Protein AF-A0A6B3EGT5-F1 (afdb_monomer_lite)

Foldseek 3Di:
DPDQFDWDADPNWIKTKGDDVRLPQADDPVVQVVVCVVLVVVVWDKIWMDTPRHTDDIDTHDDDDDPPPVPPD

pLDDT: mean 86.0, std 14.95, range [45.75, 96.75]

Radius of gyration: 15.11 Å; chains: 1; bounding box: 37×26×44 Å

Structure (mmCIF, N/CA/C/O backbone):
data_AF-A0A6B3EGT5-F1
#
_entry.id   AF-A0A6B3EGT5-F1
#
loop_
_atom_site.group_PDB
_atom_site.id
_atom_site.type_symbol
_atom_site.label_atom_id
_atom_site.label_alt_id
_atom_site.label_comp_id
_atom_site.label_asym_id
_atom_site.label_entity_id
_atom_site.label_seq_id
_atom_site.pdbx_PDB_ins_code
_atom_site.Cartn_x
_atom_site.Cartn_y
_atom_site.Cartn_z
_atom_site.occupancy
_atom_site.B_iso_or_equiv
_atom_site.auth_seq_id
_atom_site.auth_comp_id
_atom_site.auth_asym_id
_atom_site.auth_atom_id
_atom_site.pdbx_PDB_model_num
ATOM 1 N N . GLU A 1 1 ? 6.823 13.290 8.945 1.00 47.38 1 GLU A N 1
ATOM 2 C CA . GLU A 1 1 ? 7.541 12.603 7.853 1.00 47.38 1 GLU A CA 1
ATOM 3 C C . GLU A 1 1 ? 6.688 12.608 6.599 1.00 47.38 1 GLU A C 1
ATOM 5 O O . GLU A 1 1 ? 5.540 12.184 6.651 1.00 47.38 1 GLU A O 1
ATOM 10 N N . ALA A 1 2 ? 7.207 13.154 5.504 1.00 61.41 2 ALA A N 1
ATOM 11 C CA . ALA A 1 2 ? 6.546 13.127 4.204 1.00 61.41 2 ALA A CA 1
ATOM 12 C C . ALA A 1 2 ? 7.088 11.934 3.399 1.00 61.41 2 ALA A C 1
ATOM 14 O O . ALA A 1 2 ? 8.283 11.665 3.454 1.00 61.41 2 ALA A O 1
ATOM 15 N N . GLY A 1 3 ? 6.225 11.224 2.665 1.00 76.00 3 GLY A N 1
ATOM 16 C CA . GLY A 1 3 ? 6.657 10.189 1.708 1.00 76.00 3 GLY A CA 1
ATOM 17 C C . GLY A 1 3 ? 6.198 8.7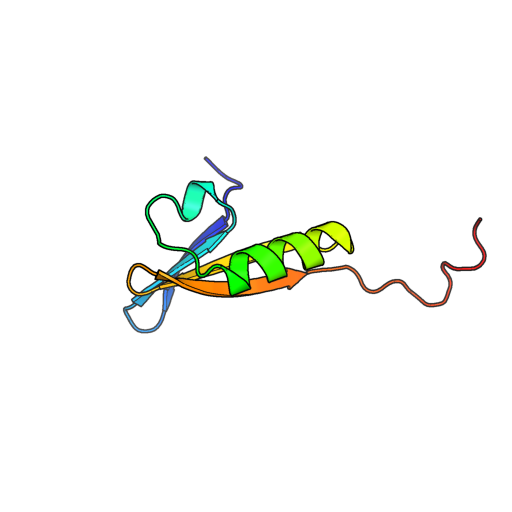49 1.975 1.00 76.00 3 GLY A C 1
ATOM 18 O O . GLY A 1 3 ? 6.532 7.865 1.190 1.00 76.00 3 GLY A O 1
ATOM 19 N N . LEU A 1 4 ? 5.415 8.489 3.029 1.00 82.56 4 LEU A N 1
ATOM 20 C CA . LEU A 1 4 ? 4.873 7.145 3.310 1.00 82.56 4 LEU A CA 1
ATOM 21 C C . LEU A 1 4 ? 3.536 6.857 2.604 1.00 82.56 4 LEU A C 1
ATOM 23 O O . LEU A 1 4 ? 3.183 5.694 2.400 1.00 82.56 4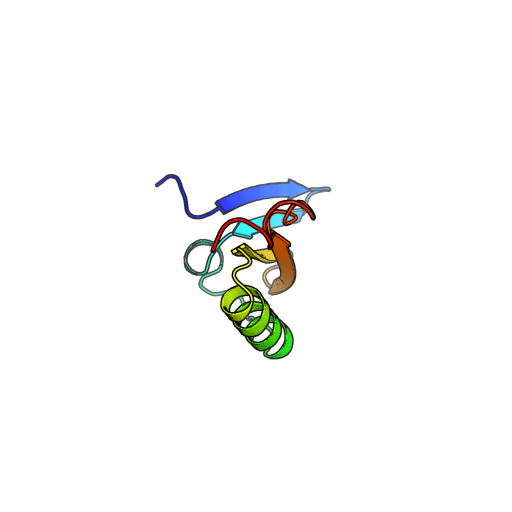 LEU A O 1
ATOM 27 N N . GLY A 1 5 ? 2.810 7.909 2.221 1.00 90.00 5 GLY A N 1
ATOM 28 C CA . GLY A 1 5 ? 1.501 7.840 1.578 1.00 90.00 5 GLY A CA 1
ATOM 29 C C . GLY A 1 5 ? 0.573 8.955 2.059 1.00 90.00 5 GLY A C 1
ATOM 30 O O . GLY A 1 5 ? 1.035 10.006 2.503 1.00 90.00 5 GLY A O 1
ATOM 31 N N . VAL A 1 6 ? -0.732 8.712 1.979 1.00 92.94 6 VAL A N 1
ATOM 32 C CA . VAL A 1 6 ? -1.802 9.639 2.367 1.00 92.94 6 VAL A CA 1
ATOM 33 C C . VAL A 1 6 ? -2.809 8.961 3.296 1.00 92.94 6 VAL A C 1
ATOM 35 O O . VAL A 1 6 ? -3.122 7.779 3.158 1.00 92.94 6 VAL A O 1
ATOM 38 N N . ARG A 1 7 ? -3.336 9.733 4.247 1.00 93.25 7 ARG A N 1
ATOM 39 C CA . ARG A 1 7 ? -4.456 9.360 5.118 1.00 93.25 7 ARG A CA 1
ATOM 40 C C . ARG A 1 7 ? -5.535 10.425 4.993 1.00 93.25 7 ARG A C 1
ATOM 42 O O . ARG A 1 7 ? -5.215 11.610 4.925 1.00 93.25 7 ARG A O 1
ATOM 49 N N . GLY A 1 8 ? -6.791 10.007 4.991 1.00 93.38 8 GLY A N 1
ATOM 50 C CA . GLY A 1 8 ? -7.928 10.915 4.915 1.00 93.38 8 GLY A CA 1
ATOM 51 C C . GLY A 1 8 ? -9.221 10.246 5.348 1.00 93.38 8 GLY A C 1
ATOM 52 O O . GLY A 1 8 ? -9.230 9.073 5.719 1.00 93.38 8 GLY A O 1
ATOM 53 N N . THR A 1 9 ? -10.308 11.006 5.286 1.00 96.25 9 THR A N 1
ATOM 54 C CA . THR A 1 9 ? -11.653 10.514 5.586 1.00 96.25 9 THR A CA 1
ATOM 55 C C . THR A 1 9 ? -12.473 10.498 4.302 1.00 96.25 9 THR A C 1
ATOM 57 O O . THR A 1 9 ? -12.565 11.520 3.624 1.00 96.25 9 THR A O 1
ATOM 60 N N . VAL A 1 10 ? -13.078 9.358 3.975 1.00 95.62 10 VAL A N 1
ATOM 61 C CA . VAL A 1 10 ? -13.983 9.187 2.828 1.00 95.62 10 VAL A CA 1
ATOM 62 C C . VAL A 1 10 ? -15.292 8.639 3.369 1.00 95.62 10 VAL A C 1
ATOM 64 O O . VAL A 1 10 ? -15.291 7.595 4.009 1.00 95.62 10 VAL A O 1
ATOM 67 N N . GLU A 1 11 ? -16.391 9.374 3.189 1.00 94.94 11 GLU A N 1
ATOM 68 C CA . GLU A 1 11 ? -17.720 8.976 3.695 1.00 94.94 11 GLU A CA 1
ATOM 69 C C . GLU A 1 11 ? -17.738 8.621 5.200 1.00 94.94 11 GLU A C 1
ATOM 71 O O . GLU A 1 11 ? -18.471 7.751 5.655 1.00 94.94 11 GLU A O 1
ATOM 76 N N . GLY A 1 12 ? -16.904 9.300 5.996 1.00 94.94 12 GLY A N 1
ATOM 77 C CA . GLY A 1 12 ? -16.773 9.056 7.439 1.00 94.94 12 GLY A CA 1
ATOM 78 C C . GLY A 1 12 ? -15.823 7.914 7.821 1.00 94.94 12 GLY A C 1
ATOM 79 O O . GLY A 1 12 ? -15.543 7.741 9.005 1.00 94.94 12 GLY A O 1
ATOM 80 N N . LEU A 1 13 ? -15.271 7.183 6.850 1.00 94.38 13 LEU A N 1
ATOM 81 C CA . LEU A 1 13 ? -14.288 6.126 7.076 1.00 94.38 13 LEU A CA 1
ATOM 82 C C . LEU A 1 13 ? -12.869 6.671 6.986 1.00 94.38 13 LEU A C 1
ATOM 84 O O . LEU A 1 13 ? -12.525 7.405 6.060 1.00 94.38 13 LEU A O 1
ATOM 88 N N . GLU A 1 14 ? -12.020 6.268 7.926 1.00 94.31 14 GLU A N 1
ATOM 89 C CA . GLU A 1 14 ? -10.590 6.521 7.822 1.00 94.31 14 GLU A CA 1
ATOM 90 C C . GLU A 1 14 ? -9.972 5.622 6.750 1.00 94.31 14 GLU A C 1
ATOM 92 O O . GLU A 1 14 ? -9.955 4.395 6.877 1.00 94.31 14 GLU A O 1
ATOM 97 N N . VAL A 1 15 ? -9.411 6.256 5.726 1.00 96.25 15 VAL A N 1
ATOM 98 C CA . VAL A 1 15 ? -8.725 5.605 4.615 1.00 96.25 15 VAL A CA 1
ATOM 99 C C . VAL A 1 15 ? -7.233 5.917 4.685 1.00 96.25 15 VAL A C 1
ATOM 101 O O . VAL A 1 15 ? -6.826 7.061 4.909 1.00 96.25 15 VAL A O 1
ATOM 104 N N . ARG A 1 16 ? -6.404 4.896 4.469 1.00 95.25 16 ARG A N 1
ATOM 105 C CA . ARG A 1 16 ? -4.943 4.995 4.362 1.00 95.25 16 ARG A CA 1
ATOM 106 C C . ARG A 1 16 ? -4.504 4.401 3.028 1.00 95.25 16 ARG A C 1
ATOM 108 O O . ARG A 1 16 ? -4.894 3.282 2.701 1.00 95.25 16 ARG A O 1
ATOM 115 N N . VAL A 1 17 ? -3.689 5.132 2.275 1.00 95.62 17 VAL A N 1
ATOM 116 C CA . VAL A 1 17 ? -3.109 4.684 1.002 1.00 95.62 17 VAL A CA 1
ATOM 117 C C . VAL A 1 17 ? -1.612 4.919 1.043 1.00 95.62 17 VAL A C 1
ATOM 119 O O . VAL A 1 17 ? -1.174 6.061 1.171 1.00 95.62 17 VAL A O 1
ATOM 122 N N . GLY A 1 18 ? -0.808 3.865 0.942 1.00 92.75 18 GLY A N 1
ATOM 123 C CA . GLY A 1 18 ? 0.640 4.025 1.026 1.00 92.75 18 GLY A CA 1
ATOM 124 C C . GLY A 1 18 ? 1.425 2.728 1.143 1.00 92.75 18 GLY A C 1
ATOM 125 O O . GLY A 1 18 ? 0.957 1.648 0.776 1.00 92.75 18 GLY A O 1
ATOM 126 N N . ARG A 1 19 ? 2.660 2.864 1.629 1.00 84.50 19 ARG A N 1
ATOM 127 C CA . ARG A 1 19 ? 3.617 1.765 1.822 1.00 84.50 19 ARG A CA 1
ATOM 128 C C . ARG A 1 19 ? 3.573 1.231 3.257 1.00 84.50 19 ARG A C 1
ATOM 130 O O . ARG A 1 19 ? 2.919 1.812 4.118 1.00 84.50 19 ARG A O 1
ATOM 137 N N . GLY A 1 20 ? 4.308 0.141 3.497 1.00 74.81 20 GLY A N 1
ATOM 138 C CA . GLY A 1 20 ? 4.278 -0.665 4.726 1.00 74.81 20 GLY A CA 1
ATOM 139 C C . GLY A 1 20 ? 4.181 0.126 6.032 1.00 74.81 20 GLY A C 1
ATOM 140 O O . GLY A 1 20 ? 3.261 -0.127 6.797 1.00 74.81 20 GLY A O 1
ATOM 141 N N . ALA A 1 21 ? 5.031 1.138 6.241 1.00 82.69 21 ALA A N 1
ATOM 142 C CA . ALA A 1 21 ? 5.040 1.935 7.474 1.00 82.69 21 ALA A CA 1
ATOM 143 C C . ALA A 1 21 ? 3.715 2.681 7.764 1.00 82.69 21 ALA A C 1
ATOM 145 O O . ALA A 1 21 ? 3.348 2.866 8.918 1.00 82.69 21 ALA A O 1
ATOM 146 N N . LEU A 1 22 ? 2.947 3.082 6.740 1.00 85.50 22 LEU A N 1
ATOM 147 C CA . LEU A 1 22 ? 1.635 3.728 6.931 1.00 85.50 22 LEU A CA 1
ATOM 148 C C . LEU A 1 22 ? 0.536 2.726 7.340 1.00 85.50 22 LEU A C 1
ATOM 150 O O . LEU A 1 22 ? -0.513 3.106 7.869 1.00 85.50 22 LEU A O 1
ATOM 154 N N . LEU A 1 23 ? 0.767 1.444 7.058 1.00 88.50 23 LEU A N 1
ATOM 155 C CA . LEU A 1 23 ? -0.184 0.349 7.230 1.00 88.50 23 LEU A CA 1
ATOM 156 C C . LEU A 1 23 ? 0.251 -0.638 8.318 1.00 88.50 23 LEU A C 1
ATOM 158 O O . LEU A 1 23 ? -0.364 -1.694 8.460 1.00 88.50 23 LEU A O 1
ATOM 162 N N . GLU A 1 24 ? 1.284 -0.302 9.092 1.00 88.06 24 GLU A N 1
ATOM 163 C CA . GLU A 1 24 ? 1.732 -1.118 10.216 1.00 88.06 24 GLU A CA 1
ATOM 164 C C . GLU A 1 24 ? 0.579 -1.412 11.182 1.00 88.06 24 GLU A C 1
ATOM 166 O O . GLU A 1 24 ? -0.260 -0.559 11.486 1.00 88.06 24 GLU A O 1
ATOM 171 N N . GLY A 1 25 ? 0.519 -2.665 11.637 1.00 88.81 25 GLY A N 1
ATOM 172 C CA . GLY A 1 25 ? -0.549 -3.163 12.502 1.00 88.81 25 GLY A CA 1
ATOM 173 C C . GLY A 1 25 ? -1.849 -3.537 11.783 1.00 88.81 25 GLY A C 1
ATOM 174 O O . GLY A 1 25 ? -2.759 -4.042 12.438 1.00 88.81 25 GLY A O 1
ATOM 175 N N . LEU A 1 26 ? -1.957 -3.343 10.462 1.00 92.19 26 LEU A N 1
ATOM 176 C CA . LEU A 1 26 ? -3.111 -3.800 9.685 1.00 92.19 26 LEU A CA 1
ATOM 177 C C . LEU A 1 26 ? -2.834 -5.171 9.050 1.00 92.19 26 LEU A C 1
ATOM 179 O O . LEU A 1 26 ? -1.790 -5.355 8.422 1.00 92.19 26 LEU A O 1
ATOM 183 N N . PRO A 1 27 ? -3.763 -6.139 9.155 1.00 91.56 27 PRO A N 1
ATOM 184 C CA . PRO A 1 27 ? -3.610 -7.420 8.485 1.00 91.56 27 PRO A CA 1
ATOM 185 C C . PRO A 1 27 ? -3.664 -7.226 6.967 1.00 91.56 27 PRO A C 1
ATOM 187 O O . PRO A 1 27 ? -4.579 -6.581 6.440 1.00 91.56 27 PRO A O 1
ATOM 190 N N . VAL A 1 28 ? -2.691 -7.821 6.276 1.00 93.06 28 VAL A N 1
ATOM 191 C CA . VAL A 1 28 ? -2.617 -7.857 4.814 1.00 93.06 28 VAL A CA 1
ATOM 192 C C . VAL A 1 28 ? -2.964 -9.269 4.344 1.00 93.06 28 VAL A C 1
ATOM 194 O O . VAL A 1 28 ? -2.259 -10.211 4.710 1.00 93.06 28 VAL A O 1
ATOM 197 N N . PRO A 1 29 ? -4.037 -9.449 3.555 1.00 94.38 29 PRO A N 1
ATOM 198 C CA . PRO A 1 29 ? -4.327 -10.723 2.908 1.00 94.38 29 PRO A CA 1
ATOM 199 C C . PRO A 1 29 ? -3.146 -11.206 2.057 1.00 94.38 29 PRO A C 1
ATOM 201 O O . PRO A 1 29 ? -2.560 -10.423 1.310 1.00 94.38 29 PRO A O 1
ATOM 204 N N . GLU A 1 30 ? -2.831 -12.503 2.120 1.00 95.25 30 GLU A N 1
ATOM 205 C CA . GLU A 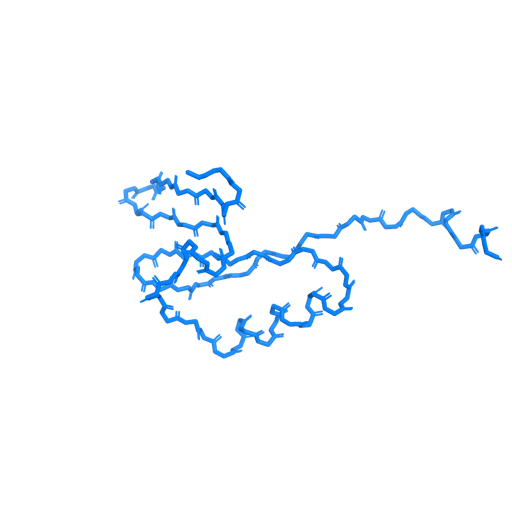1 30 ? -1.713 -13.100 1.370 1.00 95.25 30 GLU A CA 1
ATOM 206 C C . GLU A 1 30 ? -1.815 -12.831 -0.140 1.00 95.25 30 GLU A C 1
ATOM 208 O O . GLU A 1 30 ? -0.815 -12.567 -0.802 1.00 95.25 30 GLU A O 1
ATOM 213 N N . GLU A 1 31 ? -3.033 -12.826 -0.681 1.00 96.50 31 GLU A N 1
ATOM 214 C CA . GLU A 1 31 ? -3.293 -12.490 -2.080 1.00 96.50 31 GLU A CA 1
ATOM 215 C C . GLU A 1 31 ? -2.777 -11.096 -2.458 1.00 96.50 31 GLU A C 1
ATOM 217 O O . GLU A 1 31 ? -2.104 -10.953 -3.478 1.00 96.50 31 GLU A O 1
ATOM 222 N N . LEU A 1 32 ? -3.001 -10.088 -1.608 1.00 95.50 32 LEU A N 1
ATOM 223 C CA . LEU A 1 32 ? -2.506 -8.730 -1.845 1.00 95.50 32 LEU A CA 1
ATOM 224 C C . LEU A 1 32 ? -0.987 -8.642 -1.679 1.00 95.50 32 LEU A C 1
ATOM 226 O O . LEU A 1 32 ? -0.343 -7.891 -2.408 1.00 95.50 32 LEU A O 1
ATOM 230 N N . THR A 1 33 ? -0.398 -9.437 -0.783 1.00 93.75 33 THR A N 1
ATOM 231 C CA . THR A 1 33 ? 1.063 -9.558 -0.663 1.00 93.75 33 THR A CA 1
ATOM 232 C C . THR A 1 33 ? 1.679 -10.130 -1.941 1.00 93.75 33 THR A C 1
ATOM 234 O O . THR A 1 33 ? 2.659 -9.583 -2.447 1.00 93.75 33 THR A O 1
ATOM 237 N N . ARG A 1 34 ? 1.085 -11.189 -2.506 1.00 96.38 34 ARG A N 1
ATOM 238 C CA . ARG A 1 34 ? 1.546 -11.791 -3.768 1.00 96.38 34 ARG A CA 1
ATOM 239 C C . ARG A 1 34 ? 1.354 -10.850 -4.953 1.00 96.38 34 ARG A C 1
ATOM 241 O O . ARG A 1 34 ? 2.284 -10.674 -5.732 1.00 96.38 34 ARG A O 1
ATOM 248 N N . ALA A 1 35 ? 0.191 -10.208 -5.059 1.00 95.94 35 ALA A N 1
ATOM 249 C CA . ALA A 1 35 ? -0.090 -9.240 -6.118 1.00 95.94 35 ALA A CA 1
ATOM 250 C C . ALA A 1 35 ? 0.862 -8.036 -6.060 1.00 95.94 35 ALA A C 1
ATOM 252 O O . ALA A 1 35 ? 1.358 -7.591 -7.091 1.00 95.94 35 ALA A O 1
ATOM 253 N N . LYS A 1 36 ? 1.174 -7.549 -4.851 1.00 94.50 36 LYS A N 1
ATOM 254 C CA . LYS A 1 36 ? 2.169 -6.494 -4.644 1.00 94.50 36 LYS A CA 1
ATOM 255 C C . LYS A 1 36 ? 3.544 -6.920 -5.157 1.00 94.50 36 LYS A C 1
ATOM 257 O O . LYS A 1 36 ? 4.150 -6.172 -5.913 1.00 94.50 36 LYS A O 1
ATOM 262 N N . ALA A 1 37 ? 4.012 -8.106 -4.767 1.00 94.62 37 ALA A N 1
ATOM 263 C CA . ALA A 1 37 ? 5.314 -8.612 -5.194 1.00 94.62 37 ALA A CA 1
ATOM 264 C C . ALA A 1 37 ? 5.397 -8.799 -6.719 1.00 94.62 37 ALA A C 1
ATOM 266 O O . ALA A 1 37 ? 6.415 -8.458 -7.312 1.00 94.62 37 ALA A O 1
ATOM 267 N N . ALA A 1 38 ? 4.327 -9.289 -7.354 1.00 96.06 38 ALA A N 1
ATOM 268 C CA . ALA A 1 38 ? 4.253 -9.424 -8.808 1.00 96.06 38 ALA A CA 1
ATOM 269 C C . ALA A 1 38 ? 4.316 -8.059 -9.513 1.00 96.06 38 ALA A C 1
ATOM 271 O O . ALA A 1 38 ? 5.156 -7.859 -10.381 1.00 96.06 38 ALA A O 1
ATOM 272 N N . ALA A 1 39 ? 3.506 -7.091 -9.074 1.00 93.62 39 ALA A N 1
ATOM 273 C CA . ALA A 1 39 ? 3.517 -5.743 -9.640 1.00 93.62 39 ALA A CA 1
ATOM 274 C C . ALA A 1 39 ? 4.891 -5.061 -9.500 1.00 93.62 39 ALA A C 1
ATOM 276 O O . ALA A 1 39 ? 5.354 -4.410 -10.432 1.00 93.62 39 ALA A O 1
ATOM 277 N N . GLU A 1 40 ? 5.561 -5.227 -8.356 1.00 93.06 40 GLU A N 1
ATOM 278 C CA . GLU A 1 40 ? 6.914 -4.698 -8.147 1.00 93.06 40 GLU A CA 1
ATOM 279 C C . GLU A 1 40 ? 7.955 -5.395 -9.034 1.00 93.06 40 GLU A C 1
ATOM 281 O O . GLU A 1 40 ? 8.857 -4.730 -9.543 1.00 93.06 40 GLU A O 1
ATOM 286 N N . ALA A 1 41 ? 7.827 -6.708 -9.256 1.00 93.62 41 ALA A N 1
ATOM 287 C CA . ALA A 1 41 ? 8.690 -7.453 -10.174 1.00 93.62 41 ALA A CA 1
ATOM 288 C C . ALA A 1 41 ? 8.512 -7.007 -11.637 1.00 93.62 41 ALA A C 1
ATOM 290 O O . ALA A 1 41 ? 9.490 -6.974 -12.383 1.00 93.62 41 ALA A O 1
ATOM 291 N N . ASP A 1 42 ? 7.303 -6.584 -12.011 1.00 92.06 42 ASP A N 1
ATOM 292 C CA . ASP A 1 42 ? 6.978 -6.024 -13.329 1.00 92.06 42 ASP A CA 1
ATOM 293 C C . ASP A 1 42 ? 7.392 -4.542 -13.475 1.00 92.06 42 ASP A C 1
ATOM 295 O O . ASP A 1 42 ? 7.095 -3.895 -14.481 1.00 92.06 42 ASP A O 1
ATOM 299 N N . GLY A 1 43 ? 8.078 -3.974 -12.476 1.00 90.56 43 GLY A N 1
ATOM 300 C CA . GLY A 1 43 ? 8.560 -2.590 -12.490 1.00 90.56 43 GLY A CA 1
ATOM 301 C C . GLY A 1 43 ? 7.498 -1.540 -12.151 1.00 90.56 43 GLY A C 1
ATOM 302 O O . GLY A 1 43 ? 7.770 -0.341 -12.250 1.00 90.56 43 GLY A O 1
ATOM 303 N N . ALA A 1 44 ? 6.302 -1.952 -11.725 1.00 92.88 44 ALA A N 1
ATOM 304 C CA . ALA A 1 44 ? 5.262 -1.036 -11.280 1.00 92.88 44 ALA A CA 1
ATOM 305 C C . ALA A 1 44 ? 5.491 -0.576 -9.831 1.00 92.88 44 ALA A C 1
ATOM 307 O O . ALA A 1 44 ? 5.985 -1.303 -8.968 1.00 92.88 44 ALA A O 1
ATOM 308 N N . THR A 1 45 ? 5.039 0.638 -9.522 1.00 90.94 45 THR A N 1
ATOM 309 C CA . THR A 1 45 ? 4.906 1.101 -8.139 1.00 90.94 45 THR A CA 1
ATOM 310 C C . THR A 1 45 ? 3.604 0.576 -7.546 1.00 90.94 45 THR A C 1
ATOM 312 O O . THR A 1 45 ? 2.518 0.991 -7.945 1.00 90.94 45 THR A O 1
ATOM 315 N N . ALA A 1 46 ? 3.710 -0.297 -6.549 1.00 92.81 46 ALA A N 1
ATOM 316 C CA . ALA A 1 46 ? 2.575 -0.852 -5.824 1.00 92.81 46 ALA A CA 1
ATOM 317 C C . ALA A 1 46 ? 2.320 -0.129 -4.487 1.00 92.81 46 ALA A C 1
ATOM 319 O O . ALA A 1 46 ? 3.210 -0.025 -3.637 1.00 92.81 46 ALA A O 1
ATOM 320 N N . VAL A 1 47 ? 1.084 0.325 -4.260 1.00 94.25 47 VAL A N 1
ATOM 321 C CA . VAL A 1 47 ? 0.626 0.904 -2.983 1.00 94.25 47 VAL A CA 1
ATOM 322 C C . VAL A 1 47 ? -0.620 0.191 -2.474 1.00 94.25 47 VAL A C 1
ATOM 324 O O . VAL A 1 47 ? -1.507 -0.174 -3.240 1.00 94.25 47 VAL A O 1
ATOM 327 N N . LEU A 1 48 ? -0.693 -0.014 -1.164 1.00 96.06 48 LEU A N 1
ATOM 328 C CA . LEU A 1 48 ? -1.803 -0.707 -0.519 1.00 96.06 48 LEU A CA 1
ATOM 329 C C . LEU A 1 48 ? -2.837 0.302 -0.009 1.00 96.06 48 LEU A C 1
ATOM 331 O O . LEU A 1 48 ? -2.495 1.421 0.385 1.00 96.06 48 LEU A O 1
ATOM 335 N N . VAL A 1 49 ? -4.099 -0.118 0.001 1.00 96.75 49 VAL A N 1
ATOM 336 C CA . VAL A 1 49 ? -5.253 0.678 0.433 1.00 96.75 49 VAL A CA 1
ATOM 337 C C . VAL A 1 49 ? -5.929 -0.014 1.609 1.00 96.75 49 VAL A C 1
ATOM 339 O O . VAL A 1 49 ? -6.223 -1.213 1.550 1.00 96.75 49 VAL A O 1
ATOM 342 N N . ALA A 1 50 ? -6.203 0.740 2.669 1.00 96.62 50 ALA A N 1
ATOM 343 C CA . ALA A 1 50 ? -6.830 0.232 3.878 1.00 96.62 50 ALA A CA 1
ATOM 344 C C . ALA A 1 50 ? -7.923 1.155 4.415 1.00 96.62 50 ALA A C 1
ATOM 346 O O . ALA A 1 50 ? -7.775 2.376 4.403 1.00 96.62 50 ALA A O 1
ATOM 347 N N . TRP A 1 51 ? -8.984 0.541 4.934 1.00 95.69 51 TRP A N 1
ATOM 348 C CA . TRP A 1 51 ? -10.037 1.169 5.734 1.00 95.69 51 TRP A CA 1
ATOM 349 C C . TRP A 1 51 ? -10.695 0.110 6.632 1.00 95.69 51 TRP A C 1
ATOM 351 O O . TRP A 1 51 ? -10.522 -1.094 6.414 1.00 95.69 51 TRP A O 1
ATOM 361 N N . ASP A 1 52 ? -11.403 0.540 7.679 1.00 92.31 52 ASP A N 1
ATOM 362 C CA . ASP A 1 52 ? -11.950 -0.328 8.743 1.00 92.31 52 ASP A CA 1
ATOM 363 C C . ASP A 1 52 ? -10.902 -1.235 9.410 1.00 92.31 52 ASP A C 1
ATOM 365 O O . ASP A 1 52 ? -11.160 -2.396 9.736 1.00 92.31 52 ASP A O 1
ATOM 369 N N . GLY A 1 53 ? -9.675 -0.733 9.566 1.00 90.81 53 GLY A N 1
ATOM 370 C CA . GLY A 1 53 ? -8.598 -1.482 10.213 1.00 90.81 53 GLY A CA 1
ATOM 371 C C . GLY A 1 53 ? -8.111 -2.704 9.426 1.00 90.81 53 GLY A C 1
ATOM 372 O O . GLY A 1 53 ? -7.531 -3.612 10.020 1.00 90.81 53 GL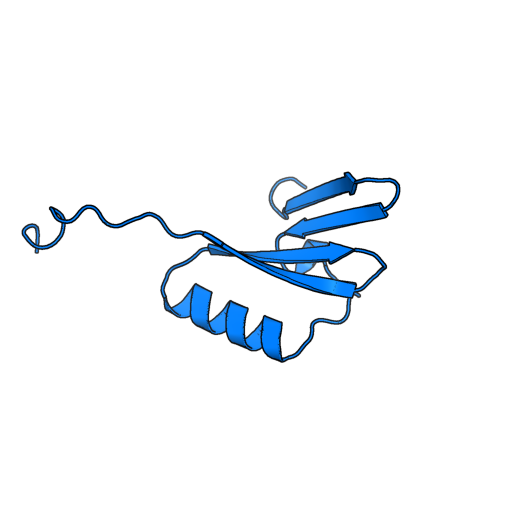Y A O 1
ATOM 373 N N . ARG A 1 54 ? -8.333 -2.764 8.105 1.00 93.94 54 ARG A N 1
ATOM 374 C CA . ARG A 1 54 ? -7.847 -3.856 7.245 1.00 93.94 54 ARG A CA 1
ATOM 375 C C . ARG A 1 54 ? -7.340 -3.332 5.912 1.00 93.94 54 ARG A C 1
ATOM 377 O O . ARG A 1 54 ? -7.911 -2.397 5.352 1.00 93.94 54 ARG A O 1
ATOM 384 N N . VAL A 1 55 ? -6.302 -3.974 5.380 1.00 96.44 55 VAL A N 1
ATOM 385 C CA . VAL A 1 55 ? -5.887 -3.756 3.992 1.00 96.44 55 VAL A CA 1
ATOM 386 C C . VAL A 1 55 ? -6.860 -4.485 3.073 1.00 96.44 55 VAL A C 1
ATOM 388 O O . VAL A 1 55 ? -7.171 -5.657 3.286 1.00 96.44 55 VAL A O 1
ATOM 391 N N . ARG A 1 56 ? -7.377 -3.769 2.076 1.00 95.75 56 ARG A N 1
ATOM 392 C CA . ARG A 1 56 ? -8.489 -4.224 1.230 1.00 95.75 56 ARG A CA 1
ATOM 393 C C . ARG A 1 56 ? -8.198 -4.130 -0.261 1.00 95.75 56 ARG A C 1
ATOM 395 O O . ARG A 1 56 ? -8.932 -4.720 -1.043 1.00 95.75 56 ARG A O 1
ATOM 402 N N . GLY A 1 57 ? -7.144 -3.423 -0.659 1.00 95.69 57 GLY A N 1
ATOM 403 C CA . GLY A 1 57 ? -6.792 -3.300 -2.066 1.00 95.69 57 GLY A CA 1
ATOM 404 C C . GLY A 1 57 ? -5.336 -2.936 -2.303 1.00 95.69 57 GLY A C 1
ATOM 405 O O . GLY A 1 57 ? -4.600 -2.574 -1.383 1.00 95.69 57 GLY A O 1
ATOM 406 N N . LEU A 1 58 ? -4.960 -3.031 -3.573 1.00 95.81 58 LEU A N 1
ATOM 407 C CA . LEU A 1 58 ? -3.659 -2.689 -4.122 1.00 95.81 58 LEU A CA 1
ATOM 408 C C . LEU A 1 58 ? -3.882 -1.808 -5.354 1.00 95.81 58 LEU A C 1
ATOM 410 O O . LEU A 1 58 ? -4.729 -2.123 -6.188 1.00 95.81 58 LEU A O 1
ATOM 414 N N . LEU A 1 59 ? -3.110 -0.736 -5.480 1.00 94.75 59 LEU A N 1
ATOM 415 C CA . LEU A 1 59 ? -3.000 0.055 -6.699 1.00 94.75 59 LEU A CA 1
ATOM 416 C C . LEU A 1 59 ? -1.587 -0.137 -7.246 1.00 94.75 59 LEU A C 1
ATOM 418 O O . LEU A 1 59 ? -0.616 0.164 -6.552 1.00 94.75 59 LEU A O 1
ATOM 422 N N . ALA A 1 60 ? -1.478 -0.644 -8.471 1.00 93.50 60 ALA A N 1
ATOM 423 C CA . ALA A 1 60 ? -0.224 -0.719 -9.207 1.00 93.50 60 ALA A CA 1
ATOM 424 C C . ALA A 1 60 ? -0.202 0.400 -10.251 1.00 93.50 60 ALA A C 1
ATOM 426 O O . ALA A 1 60 ? -1.128 0.525 -11.051 1.00 93.50 60 ALA A O 1
ATOM 427 N N . VAL A 1 61 ? 0.837 1.228 -10.215 1.00 90.56 61 VAL A N 1
ATOM 428 C CA . VAL A 1 61 ? 1.036 2.346 -11.137 1.00 90.56 61 VAL A CA 1
ATOM 429 C C . VAL A 1 61 ? 2.329 2.098 -11.898 1.00 90.56 61 VAL A C 1
ATOM 431 O O . VAL A 1 61 ? 3.398 2.027 -11.296 1.00 90.56 61 VAL A O 1
ATOM 434 N N . ALA A 1 62 ? 2.227 1.967 -13.213 1.00 86.44 62 ALA A N 1
ATOM 435 C CA . ALA A 1 62 ? 3.361 1.892 -14.123 1.00 86.44 62 ALA A CA 1
ATOM 436 C C . ALA A 1 62 ? 3.166 2.927 -15.231 1.00 86.44 62 ALA A C 1
ATOM 438 O O . ALA A 1 62 ? 2.030 3.204 -15.62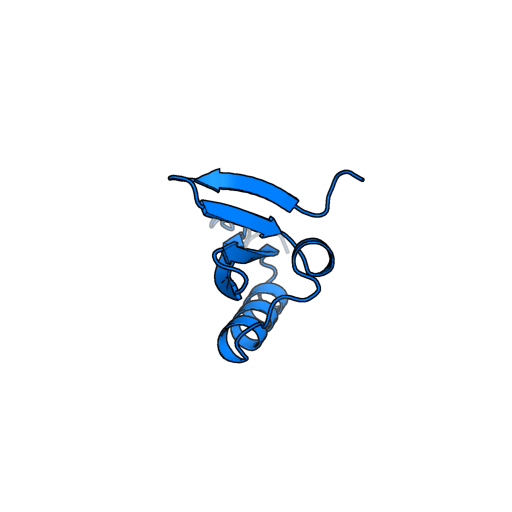8 1.00 86.44 62 ALA A O 1
ATOM 439 N N . ASP A 1 63 ? 4.264 3.490 -15.726 1.00 81.12 63 ASP A N 1
ATOM 440 C CA . ASP A 1 63 ? 4.210 4.326 -16.918 1.00 81.12 63 ASP A CA 1
ATOM 441 C C . ASP A 1 63 ? 3.924 3.452 -18.140 1.00 81.12 63 ASP A C 1
ATOM 443 O O . ASP A 1 63 ? 4.508 2.381 -18.320 1.00 81.12 63 ASP A O 1
ATOM 447 N N . ALA A 1 64 ? 3.025 3.918 -19.004 1.00 66.06 64 ALA A N 1
ATOM 448 C CA . ALA A 1 64 ? 2.816 3.280 -20.292 1.00 66.06 64 ALA A CA 1
ATOM 449 C C . ALA A 1 64 ? 4.070 3.483 -21.154 1.00 66.06 64 ALA A C 1
ATOM 451 O O . ALA A 1 64 ? 4.430 4.617 -21.486 1.00 66.06 64 ALA A O 1
ATOM 452 N N . VAL A 1 65 ? 4.732 2.391 -21.538 1.00 62.62 65 VAL A N 1
ATOM 453 C CA . VAL A 1 65 ? 5.827 2.446 -22.512 1.00 62.62 65 VAL A CA 1
ATOM 454 C C . VAL A 1 65 ? 5.229 2.881 -23.853 1.00 62.62 65 VAL A C 1
ATOM 456 O O . VAL A 1 65 ? 4.343 2.215 -24.385 1.00 62.62 65 VAL A O 1
ATOM 459 N N . LYS A 1 66 ? 5.679 4.016 -24.404 1.00 54.28 66 LYS A N 1
ATOM 460 C CA . LYS A 1 66 ? 5.326 4.402 -25.779 1.00 54.28 66 LYS A CA 1
ATOM 461 C C . LYS A 1 66 ? 5.886 3.354 -26.743 1.00 54.28 66 LYS A C 1
ATOM 463 O O . LYS A 1 66 ? 7.042 2.964 -26.614 1.00 54.28 66 LYS A O 1
ATOM 468 N N . GLU A 1 67 ? 5.105 2.973 -27.753 1.00 55.88 67 GLU A N 1
ATOM 469 C CA . GLU A 1 67 ? 5.488 1.985 -28.783 1.00 55.88 67 GLU A CA 1
ATOM 470 C C . GLU A 1 67 ? 6.825 2.309 -29.494 1.00 55.88 67 GLU A C 1
ATOM 472 O O . GLU A 1 67 ? 7.460 1.419 -30.047 1.00 55.88 67 GLU A O 1
ATOM 477 N N . SER A 1 68 ? 7.311 3.555 -29.421 1.00 52.19 68 SER A N 1
ATOM 478 C CA . SER A 1 68 ? 8.581 4.006 -30.007 1.00 52.19 68 SER A CA 1
ATOM 479 C C . SER A 1 68 ? 9.847 3.663 -29.202 1.00 52.19 68 SER A C 1
ATOM 481 O O . SER A 1 68 ? 10.936 4.071 -29.594 1.00 52.19 68 SER A O 1
ATOM 483 N N . SER A 1 69 ? 9.745 2.994 -28.050 1.00 50.81 69 SER A N 1
ATOM 484 C CA . SER A 1 69 ? 10.913 2.699 -27.198 1.00 50.81 69 SER A CA 1
ATOM 485 C C . SER A 1 69 ? 11.670 1.422 -27.582 1.00 50.81 69 SER A C 1
ATOM 487 O O . SER A 1 69 ? 12.760 1.198 -27.064 1.00 50.81 69 SER A O 1
ATOM 489 N N . ALA A 1 70 ? 11.136 0.605 -28.495 1.00 50.59 70 ALA A N 1
ATOM 490 C CA . ALA A 1 70 ? 11.787 -0.633 -28.931 1.00 50.59 70 ALA A CA 1
ATOM 491 C C . ALA A 1 70 ? 12.983 -0.416 -29.887 1.00 50.59 70 ALA A C 1
ATOM 493 O O . ALA A 1 70 ? 13.774 -1.335 -30.064 1.00 50.59 70 ALA A O 1
ATOM 494 N N . GLU A 1 71 ? 13.153 0.776 -30.475 1.00 45.75 71 GLU A N 1
ATOM 495 C CA . GLU A 1 71 ? 14.227 1.071 -31.448 1.00 45.75 71 GLU A CA 1
ATOM 496 C C . GLU A 1 71 ? 15.479 1.745 -30.845 1.00 45.75 71 GLU A C 1
ATOM 498 O O . GLU A 1 71 ? 16.360 2.173 -31.586 1.00 45.75 71 GLU A O 1
ATOM 503 N N . ALA A 1 72 ? 15.585 1.868 -29.517 1.00 50.03 72 ALA A N 1
ATOM 504 C CA . ALA A 1 72 ? 16.663 2.636 -28.874 1.00 50.03 72 ALA A CA 1
ATOM 505 C C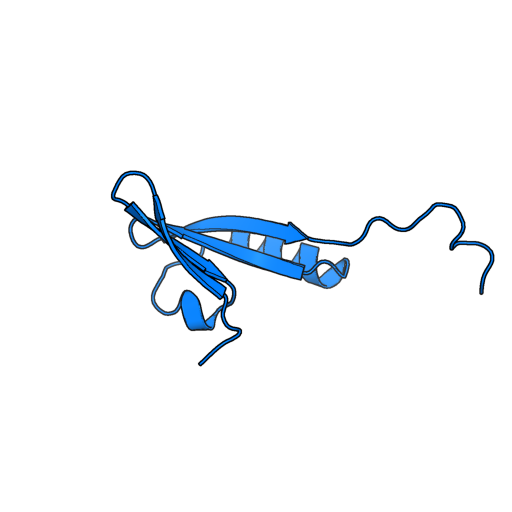 . ALA A 1 72 ? 17.739 1.803 -28.141 1.00 50.03 72 ALA A C 1
ATOM 507 O O . ALA A 1 72 ? 18.533 2.387 -27.400 1.00 50.03 72 ALA A O 1
ATOM 508 N N . VAL A 1 73 ? 17.785 0.478 -28.331 1.00 54.12 73 VAL A N 1
ATOM 509 C CA . VAL A 1 73 ? 18.840 -0.409 -27.787 1.00 54.12 73 VAL A CA 1
ATOM 510 C C . VAL A 1 73 ? 19.616 -1.114 -28.885 1.00 54.12 73 VAL A C 1
ATOM 512 O O . VAL A 1 73 ? 18.973 -1.586 -29.846 1.00 54.12 73 VAL A O 1
#

Sequence (73 aa):
EAGLGVRGTVEGLEVRVGRGALLEGLPVPEELTRAKAAAEADGATAVLVAWDGRVRGLLAVADAVKESSAEAV

Secondary structure (DSSP, 8-state):
--SSEEEEEETTEEEEEESGGGGTTS---HHHHHHHHHHHHTT-EEEEEEETTEEEEEEEE-PPPPGGGGG--